Protein AF-A0A3D5UA49-F1 (afdb_monomer)

Solvent-accessible surface area (backbone atoms only — not comparable to full-atom values): 6067 Å² total; per-residue (Å²): 62,30,21,40,34,33,46,36,24,52,64,82,41,74,54,76,83,71,77,55,53,76,42,47,55,80,74,49,66,61,68,93,50,34,46,70,48,97,49,92,66,88,57,49,81,49,63,82,57,67,76,46,71,50,92,58,79,42,82,35,71,78,22,69,41,70,64,56,42,53,53,49,52,53,50,50,61,62,64,60,73,64,81,82,74,55,72,66,62,52,49,54,50,51,52,52,52,62,73,73,104

Radius of gyration: 18.4 Å; Cα contacts (8 Å, |Δi|>4): 127; chains: 1; bounding box: 43×46×34 Å

pLDDT: mean 90.42, std 7.95, range [59.97, 97.44]

Foldseek 3Di:
DEFAAEFEDALNHTDDDDVNNGGGADDDDDVVFWDWDPDLPPTHIDGPDDYDYDPDYHYHDPHNDPVSVVVVVVVVVVSPPDPDDDPVVVVVVVVVVVVVD

Mean predicted aligned error: 7.13 Å

Secondary structure (DSSP, 8-state):
-EEEEEEEEETTEEP-SSSTTS---EEE--GGGEEE-S-SSS--EEE-S--EEEEEEEEEEEESSHHHHHHHHHHHHHHT------HHHHHHHHHHHHHH-

Structure (mmCIF, N/CA/C/O backbone):
data_AF-A0A3D5UA49-F1
#
_entry.id   AF-A0A3D5UA49-F1
#
loop_
_atom_site.group_PDB
_atom_site.id
_atom_site.type_symbol
_atom_site.label_atom_id
_atom_site.label_alt_id
_atom_site.label_comp_id
_atom_site.label_asym_id
_atom_site.label_entity_id
_atom_site.label_seq_id
_atom_site.pdbx_PDB_ins_code
_atom_site.Cartn_x
_atom_site.Cartn_y
_atom_site.Cartn_z
_atom_site.occupancy
_atom_site.B_iso_or_equiv
_atom_site.auth_seq_id
_atom_site.auth_comp_id
_atom_site.auth_asym_id
_atom_site.auth_atom_id
_atom_site.pdbx_PDB_model_num
ATOM 1 N N . ALA A 1 1 ? -12.644 -4.855 11.737 1.00 95.31 1 ALA A N 1
ATOM 2 C CA . ALA A 1 1 ? -11.763 -4.595 10.579 1.00 95.31 1 ALA A CA 1
ATOM 3 C C . ALA A 1 1 ? -10.446 -5.344 10.773 1.00 95.31 1 ALA A C 1
ATOM 5 O O . ALA A 1 1 ? -10.046 -5.552 11.911 1.00 95.31 1 ALA A O 1
ATOM 6 N N . TRP A 1 2 ? -9.791 -5.787 9.700 1.00 97.00 2 TRP A N 1
ATOM 7 C CA . TRP A 1 2 ? -8.671 -6.726 9.775 1.00 97.00 2 TRP A CA 1
ATOM 8 C C . TRP A 1 2 ? -7.420 -6.224 9.058 1.00 97.00 2 TRP A C 1
ATOM 10 O O . TRP A 1 2 ? -7.437 -5.954 7.851 1.00 97.00 2 TRP A O 1
ATOM 20 N N . HIS A 1 3 ? -6.325 -6.158 9.810 1.00 96.88 3 HIS A N 1
ATOM 21 C CA . HIS A 1 3 ? -4.970 -6.115 9.282 1.00 96.88 3 HIS A CA 1
ATOM 22 C C . HIS A 1 3 ? -4.583 -7.510 8.805 1.00 96.88 3 HIS A C 1
ATOM 24 O O . HIS A 1 3 ? -4.795 -8.491 9.515 1.00 96.88 3 HIS A O 1
ATOM 30 N N . ILE A 1 4 ? -4.026 -7.616 7.602 1.00 96.50 4 ILE A N 1
ATOM 31 C CA . ILE A 1 4 ? -3.620 -8.908 7.044 1.00 96.50 4 ILE A CA 1
ATOM 32 C C . ILE A 1 4 ? -2.151 -8.812 6.672 1.00 96.50 4 ILE A C 1
ATOM 34 O O . ILE A 1 4 ? -1.784 -8.019 5.801 1.00 96.50 4 ILE A O 1
ATOM 38 N N . LYS A 1 5 ? -1.313 -9.616 7.339 1.00 95.31 5 LYS A N 1
ATOM 39 C CA . LYS A 1 5 ? 0.105 -9.713 6.991 1.00 95.31 5 LYS A CA 1
ATOM 40 C C . LYS A 1 5 ? 0.218 -10.213 5.559 1.00 95.31 5 LYS A C 1
ATOM 42 O O . LYS A 1 5 ? -0.453 -11.179 5.185 1.00 95.31 5 LYS A O 1
ATOM 47 N N . ARG A 1 6 ? 1.070 -9.577 4.759 1.00 94.38 6 ARG A N 1
ATOM 48 C CA . ARG A 1 6 ? 1.267 -9.977 3.367 1.00 94.38 6 ARG A CA 1
ATOM 49 C C . ARG A 1 6 ? 2.696 -10.401 3.087 1.00 94.38 6 ARG A C 1
ATOM 51 O O . ARG A 1 6 ? 3.646 -9.858 3.635 1.00 94.38 6 ARG A O 1
ATOM 58 N N . ARG A 1 7 ? 2.845 -11.384 2.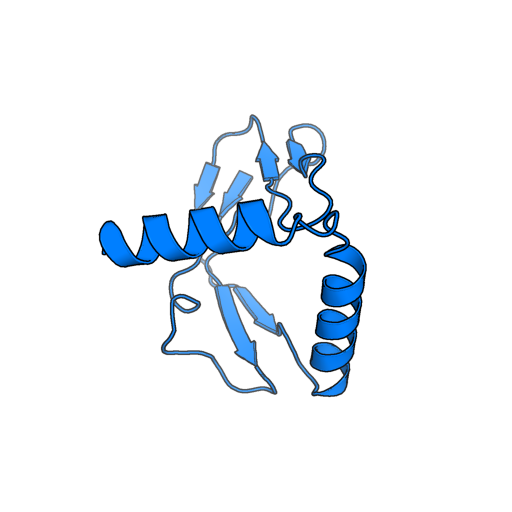203 1.00 94.81 7 ARG A N 1
ATOM 59 C CA . ARG A 1 7 ? 4.119 -11.701 1.561 1.00 94.81 7 ARG A CA 1
ATOM 60 C C . ARG A 1 7 ? 4.046 -11.206 0.132 1.00 94.81 7 ARG A C 1
ATOM 62 O O . ARG A 1 7 ? 3.287 -11.742 -0.673 1.00 94.81 7 ARG A O 1
ATOM 69 N N . SER A 1 8 ? 4.807 -10.158 -0.147 1.00 95.31 8 SER A N 1
ATOM 70 C CA . SER A 1 8 ? 4.833 -9.522 -1.459 1.00 95.31 8 SER A CA 1
ATOM 71 C C . SER A 1 8 ? 5.703 -10.304 -2.439 1.00 95.31 8 SER A C 1
ATOM 73 O O . SER A 1 8 ? 6.768 -10.805 -2.075 1.00 95.31 8 SER A O 1
ATOM 75 N N . TYR A 1 9 ? 5.254 -10.381 -3.688 1.00 95.31 9 TYR A N 1
ATOM 76 C CA . TYR A 1 9 ? 5.978 -10.988 -4.797 1.00 95.31 9 TYR A CA 1
ATOM 77 C C . TYR A 1 9 ? 6.183 -9.964 -5.911 1.00 95.31 9 TYR A C 1
ATOM 79 O O . TYR A 1 9 ? 5.271 -9.207 -6.261 1.00 95.31 9 TYR A O 1
ATOM 87 N N . TYR A 1 10 ? 7.380 -9.977 -6.483 1.00 94.62 10 TYR A N 1
ATOM 88 C CA . TYR A 1 10 ? 7.764 -9.185 -7.641 1.00 94.62 10 TYR A CA 1
ATOM 89 C C . TYR A 1 10 ? 8.257 -10.121 -8.737 1.00 94.62 10 TYR A C 1
ATOM 91 O O . TYR A 1 10 ? 9.205 -10.874 -8.517 1.00 94.62 10 TYR A O 1
ATOM 99 N N . LEU A 1 11 ? 7.589 -10.105 -9.893 1.00 95.88 11 LEU A N 1
ATOM 100 C CA . LEU A 1 11 ? 7.904 -10.961 -11.042 1.00 95.88 11 LEU A CA 1
ATOM 101 C C . LEU A 1 11 ? 8.052 -12.441 -10.638 1.00 95.88 11 LEU A C 1
ATOM 103 O O . LEU A 1 11 ? 9.039 -13.102 -10.948 1.00 95.88 11 LEU A O 1
ATOM 107 N N . GLY A 1 12 ? 7.095 -12.930 -9.841 1.00 94.62 12 GLY A N 1
ATOM 108 C CA . GLY A 1 12 ? 7.068 -14.306 -9.329 1.00 94.62 12 GLY A CA 1
ATOM 109 C C . GLY A 1 12 ? 8.020 -14.600 -8.163 1.00 94.62 12 GLY A C 1
ATOM 110 O O . GLY A 1 12 ? 7.912 -15.658 -7.547 1.00 94.62 12 GLY A O 1
ATOM 111 N N . LYS A 1 13 ? 8.914 -13.677 -7.788 1.00 94.69 13 LYS A N 1
ATOM 112 C CA . LYS A 1 13 ? 9.867 -13.872 -6.684 1.00 94.69 13 LYS A CA 1
ATOM 113 C C . LYS A 1 13 ? 9.369 -13.237 -5.394 1.00 94.69 13 LYS A C 1
ATOM 115 O O . LYS A 1 13 ? 8.944 -12.084 -5.384 1.00 94.69 13 LYS A O 1
ATOM 120 N N . ALA A 1 14 ? 9.452 -13.978 -4.291 1.00 93.94 14 ALA A N 1
ATOM 121 C CA . ALA A 1 14 ? 9.100 -13.457 -2.976 1.00 93.94 14 ALA A CA 1
ATOM 122 C C . ALA A 1 14 ? 10.108 -12.393 -2.528 1.00 93.94 14 ALA A C 1
ATOM 124 O O . ALA A 1 14 ? 11.318 -12.628 -2.512 1.00 93.94 14 ALA A O 1
ATOM 125 N N . ILE A 1 15 ? 9.598 -11.248 -2.093 1.00 92.94 15 ILE A N 1
ATOM 126 C CA . ILE A 1 15 ? 10.394 -10.209 -1.453 1.00 92.94 15 ILE A CA 1
ATOM 127 C C . ILE A 1 15 ? 10.611 -10.609 0.008 1.00 92.94 15 ILE A C 1
ATOM 129 O O . ILE A 1 15 ? 9.657 -10.812 0.761 1.00 92.94 15 ILE A O 1
ATOM 133 N N . ARG A 1 16 ? 11.879 -10.753 0.402 1.00 90.44 16 ARG A N 1
ATOM 134 C CA . ARG A 1 16 ? 12.271 -11.236 1.740 1.00 90.44 16 ARG A CA 1
ATOM 135 C C . ARG A 1 16 ? 12.932 -10.160 2.597 1.00 90.44 16 ARG A C 1
ATOM 137 O O . ARG A 1 16 ? 12.849 -10.233 3.818 1.00 90.44 16 ARG A O 1
ATOM 144 N N . PHE A 1 17 ? 13.553 -9.170 1.960 1.00 87.94 17 PHE A N 1
ATOM 145 C CA . PHE A 1 17 ? 14.404 -8.187 2.618 1.00 87.94 17 PHE A CA 1
ATOM 146 C C . PHE A 1 17 ? 14.185 -6.813 1.980 1.00 87.94 17 PHE A C 1
ATOM 148 O O . PHE A 1 17 ? 14.797 -6.537 0.956 1.00 87.94 17 PHE A O 1
ATOM 155 N N . CYS A 1 18 ? 13.280 -5.994 2.534 1.00 81.38 18 CYS A N 1
ATOM 156 C CA . CYS A 1 18 ? 13.192 -4.541 2.282 1.00 81.38 18 CYS A CA 1
ATOM 157 C C . CYS A 1 18 ? 11.962 -3.886 2.951 1.00 81.38 18 CYS A C 1
ATOM 159 O O . CYS A 1 18 ? 11.125 -3.324 2.270 1.00 81.38 18 CYS A O 1
ATOM 161 N N . GLY A 1 19 ? 11.761 -3.944 4.266 1.00 83.69 19 GLY A N 1
ATOM 162 C CA . GLY A 1 19 ? 10.555 -3.400 4.932 1.00 83.69 19 GLY A CA 1
ATOM 163 C C . GLY A 1 19 ? 9.201 -4.060 4.564 1.00 83.69 19 GLY A C 1
ATOM 164 O O . GLY A 1 19 ? 8.367 -4.267 5.440 1.00 83.69 19 GLY A O 1
ATOM 165 N N . TRP A 1 20 ? 8.989 -4.474 3.309 1.00 84.25 20 TRP A N 1
ATOM 166 C CA . TRP A 1 20 ? 7.793 -5.108 2.743 1.00 84.25 20 TRP A CA 1
ATOM 167 C C . TRP A 1 20 ? 7.563 -6.535 3.249 1.00 84.25 20 TRP A C 1
ATOM 169 O O . TRP A 1 20 ? 6.562 -7.153 2.905 1.00 84.25 20 TRP A O 1
ATOM 179 N N . GLN A 1 21 ? 8.495 -7.100 4.019 1.00 83.75 21 GLN A N 1
ATOM 180 C CA . GLN A 1 21 ? 8.337 -8.427 4.613 1.00 83.75 21 GLN A CA 1
ATOM 181 C C . GLN A 1 21 ? 7.511 -8.420 5.911 1.00 83.75 21 GLN A C 1
ATOM 183 O O . GLN A 1 21 ? 7.051 -9.477 6.351 1.00 83.75 21 GLN A O 1
ATOM 188 N N . ASN A 1 22 ? 7.343 -7.250 6.537 1.00 85.69 22 ASN A N 1
ATOM 189 C CA . ASN A 1 22 ? 6.740 -7.110 7.866 1.00 85.69 22 ASN A CA 1
ATOM 190 C C . ASN A 1 22 ? 5.413 -6.345 7.860 1.00 85.69 22 ASN A C 1
ATOM 192 O O . ASN A 1 22 ? 4.866 -6.074 8.927 1.00 85.69 22 ASN A O 1
ATOM 196 N N . ASP A 1 23 ? 4.882 -5.992 6.693 1.00 91.12 23 ASP A N 1
ATOM 197 C CA . ASP A 1 23 ? 3.708 -5.142 6.625 1.00 91.12 23 ASP A CA 1
ATOM 198 C C . ASP A 1 23 ? 2.389 -5.922 6.747 1.00 91.12 23 ASP A C 1
ATOM 200 O O . ASP A 1 23 ? 2.193 -7.024 6.227 1.00 91.12 23 ASP A O 1
ATOM 204 N N . ALA A 1 24 ? 1.458 -5.317 7.482 1.00 94.44 24 ALA A N 1
ATOM 205 C CA . ALA A 1 24 ? 0.114 -5.831 7.703 1.00 94.44 24 ALA A CA 1
ATOM 206 C C . ALA A 1 24 ? -0.894 -4.691 7.510 1.00 94.44 24 ALA A C 1
ATOM 208 O O . ALA A 1 24 ? -1.417 -4.154 8.487 1.00 94.44 24 ALA A O 1
ATOM 209 N N . PRO A 1 25 ? -1.137 -4.240 6.267 1.00 93.75 25 PRO A N 1
ATOM 210 C CA . PRO A 1 25 ? -2.091 -3.167 6.021 1.00 93.75 25 PRO A CA 1
ATOM 211 C C . PRO A 1 25 ? -3.510 -3.587 6.422 1.00 93.75 25 PRO A C 1
ATOM 213 O O . PRO A 1 25 ? -3.871 -4.766 6.350 1.00 93.75 25 PRO A O 1
ATOM 216 N N . LEU A 1 26 ? -4.335 -2.606 6.795 1.00 95.69 26 LEU A N 1
ATOM 217 C CA . LEU A 1 26 ? -5.773 -2.809 6.946 1.00 95.69 26 LEU A CA 1
ATOM 218 C C . LEU A 1 26 ? -6.338 -3.203 5.576 1.00 95.69 26 LEU A C 1
ATOM 220 O O . LEU A 1 26 ? -6.194 -2.457 4.606 1.00 95.69 26 LEU A O 1
ATOM 224 N N . ARG A 1 27 ? -6.905 -4.405 5.462 1.00 93.69 27 ARG A N 1
ATOM 225 C CA . ARG A 1 27 ? -7.283 -4.968 4.156 1.00 93.69 27 ARG A CA 1
ATOM 226 C C . ARG A 1 27 ? -8.727 -5.399 4.037 1.00 93.69 27 ARG A C 1
ATOM 228 O O . ARG A 1 27 ? -9.264 -5.318 2.939 1.00 93.69 27 ARG A O 1
ATOM 235 N N . LEU A 1 28 ? -9.348 -5.814 5.137 1.00 94.69 28 LEU A N 1
ATOM 236 C CA . LEU A 1 28 ? -10.741 -6.244 5.145 1.00 94.69 28 LEU A CA 1
ATOM 237 C C . LEU A 1 28 ? -11.525 -5.451 6.189 1.00 94.69 28 LEU A C 1
ATOM 239 O O . LEU A 1 28 ? -11.215 -5.476 7.378 1.00 94.69 28 LEU A O 1
ATOM 243 N N . PHE A 1 29 ? -12.549 -4.734 5.751 1.00 95.69 29 PHE A N 1
ATOM 244 C CA . PHE A 1 29 ? -13.418 -3.938 6.610 1.00 95.69 29 PHE A CA 1
ATOM 245 C C . PHE A 1 29 ? -14.808 -3.836 5.985 1.00 95.69 29 PHE A C 1
ATOM 247 O O . PHE A 1 29 ? -14.974 -4.063 4.786 1.00 95.69 29 PHE A O 1
ATOM 254 N N . ASN A 1 30 ? -15.818 -3.518 6.794 1.00 95.75 30 ASN A N 1
ATOM 255 C CA . ASN A 1 30 ? -17.162 -3.303 6.279 1.00 95.75 30 ASN A CA 1
ATOM 256 C C . ASN A 1 30 ? -17.268 -1.873 5.729 1.00 95.75 30 ASN A C 1
ATOM 258 O O . ASN A 1 30 ? -17.130 -0.909 6.480 1.00 95.75 30 ASN A O 1
ATOM 262 N N . ARG A 1 31 ? -17.552 -1.740 4.428 1.00 94.81 31 ARG A N 1
ATOM 263 C CA . ARG A 1 31 ? -17.669 -0.446 3.736 1.00 94.81 31 ARG A CA 1
ATOM 264 C C . ARG A 1 31 ? -18.792 0.451 4.280 1.00 94.81 31 ARG A C 1
ATOM 266 O O . ARG A 1 31 ? -18.734 1.657 4.096 1.00 94.81 31 ARG A O 1
ATOM 273 N N . LYS A 1 32 ? -19.788 -0.098 4.990 1.00 96.12 32 LYS A N 1
ATOM 274 C CA . LYS A 1 32 ? -20.795 0.713 5.706 1.00 96.12 32 LYS A CA 1
ATOM 275 C C . LYS A 1 32 ? -20.203 1.496 6.888 1.00 96.12 32 LYS A C 1
ATOM 277 O O . LYS A 1 32 ? -20.811 2.458 7.333 1.00 96.12 32 LYS A O 1
ATOM 282 N N . PHE A 1 33 ? -19.038 1.086 7.395 1.00 95.62 33 PHE A N 1
ATOM 283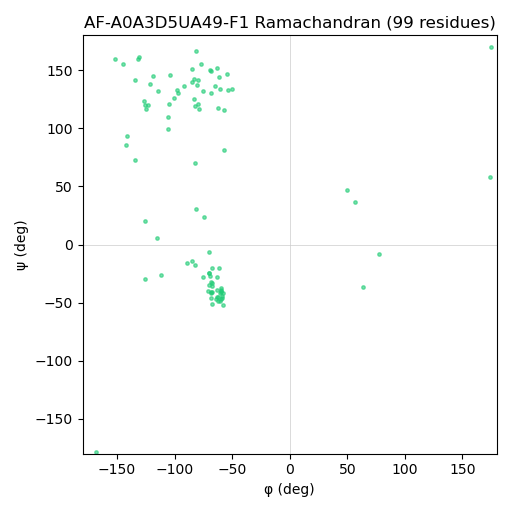 C CA . PHE A 1 33 ? -18.397 1.634 8.598 1.00 95.62 33 PHE A CA 1
ATOM 284 C C . PHE A 1 33 ? -16.954 2.106 8.343 1.00 95.62 33 PHE A C 1
ATOM 286 O O . PHE A 1 33 ? -16.140 2.208 9.268 1.00 95.62 33 PHE A O 1
ATOM 293 N N . GLY A 1 34 ? -16.610 2.364 7.081 1.00 94.81 34 GLY A N 1
ATOM 294 C CA . GLY A 1 34 ? -15.319 2.922 6.710 1.00 94.81 34 GLY A CA 1
ATOM 295 C C . GLY A 1 34 ? -15.093 3.010 5.208 1.00 94.81 34 GLY A C 1
ATOM 296 O O . GLY A 1 34 ? -15.840 2.448 4.410 1.00 94.81 34 GLY A O 1
ATOM 297 N N . GLY A 1 35 ? -14.025 3.703 4.834 1.00 95.56 35 GLY A N 1
ATOM 298 C CA . GLY A 1 35 ? -13.674 3.996 3.449 1.00 95.56 35 GLY A CA 1
ATOM 299 C C . GLY A 1 35 ? -12.260 4.549 3.326 1.00 95.56 35 GLY A C 1
ATOM 300 O O . GLY A 1 35 ? -11.535 4.659 4.316 1.00 95.56 35 GLY A O 1
ATOM 301 N N . PHE A 1 36 ? -11.861 4.869 2.101 1.00 94.69 36 PHE A N 1
ATOM 302 C CA . PHE A 1 36 ? -10.626 5.602 1.841 1.00 94.69 36 PHE A CA 1
ATOM 303 C C . PHE A 1 36 ? -10.821 7.092 2.152 1.00 94.69 36 PHE A C 1
ATOM 305 O O . PHE A 1 36 ? -11.950 7.578 2.180 1.00 94.69 36 PHE A O 1
ATOM 312 N N . ASN A 1 37 ? -9.736 7.796 2.461 1.00 92.38 37 ASN A N 1
ATOM 313 C CA . ASN A 1 37 ? -9.748 9.254 2.552 1.00 92.38 37 ASN A CA 1
ATOM 314 C C . ASN A 1 37 ? -9.626 9.890 1.157 1.00 92.38 37 ASN A C 1
ATOM 316 O O . ASN A 1 37 ? -9.233 9.229 0.204 1.00 92.38 37 ASN A O 1
ATOM 320 N N . ASP A 1 38 ? -9.895 11.190 1.065 1.00 89.12 38 ASP A N 1
ATOM 321 C CA . ASP A 1 38 ? -9.956 11.918 -0.212 1.00 89.12 38 ASP A CA 1
ATOM 322 C C . ASP A 1 38 ? -8.575 12.330 -0.761 1.00 89.12 38 ASP A C 1
ATOM 324 O O . ASP A 1 38 ? -8.425 13.378 -1.390 1.00 89.12 38 ASP A O 1
ATOM 328 N N . LEU A 1 39 ? -7.529 11.545 -0.484 1.00 85.44 39 LEU A N 1
ATOM 329 C CA . LEU A 1 39 ? -6.203 11.816 -1.040 1.00 85.44 39 LEU A CA 1
ATOM 330 C C . LEU A 1 39 ? -6.125 11.290 -2.482 1.00 85.44 39 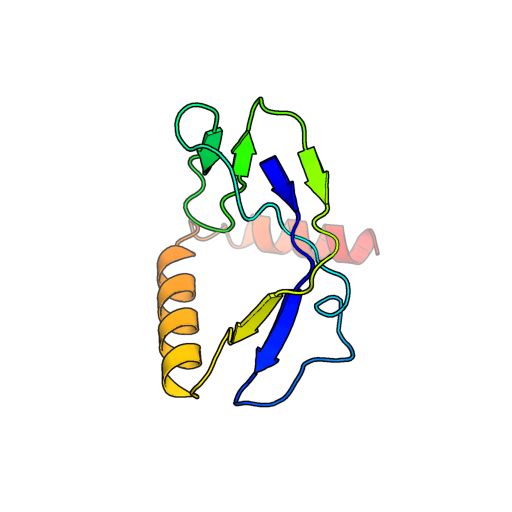LEU A C 1
ATOM 332 O O . LEU A 1 39 ? -6.529 10.164 -2.728 1.00 85.44 39 LEU A O 1
ATOM 336 N N . PRO A 1 40 ? -5.539 12.029 -3.439 1.00 78.88 40 PRO A N 1
ATOM 337 C CA . PRO A 1 40 ? -5.427 11.560 -4.826 1.00 78.88 40 PRO A CA 1
ATOM 338 C C . PRO A 1 40 ? -4.434 10.396 -4.995 1.00 78.88 40 PRO A C 1
ATOM 340 O O . PRO A 1 40 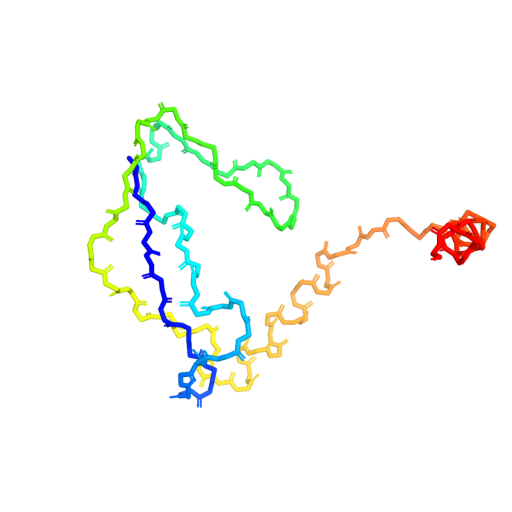? -4.510 9.623 -5.949 1.00 78.88 40 PRO A O 1
ATOM 343 N N . VAL A 1 41 ? -3.468 10.281 -4.080 1.00 82.75 41 VAL A N 1
ATOM 344 C CA . VAL A 1 41 ? -2.477 9.203 -4.007 1.00 82.75 41 VAL A CA 1
ATOM 345 C C . VAL A 1 41 ? -2.172 8.892 -2.545 1.00 82.75 41 VAL A C 1
ATOM 347 O O . VAL A 1 41 ? -2.317 9.747 -1.675 1.00 82.75 41 VAL A O 1
ATOM 350 N N . HIS A 1 42 ? -1.717 7.667 -2.275 1.00 83.12 42 HIS A N 1
ATOM 351 C CA . HIS A 1 42 ? -1.447 7.182 -0.914 1.00 83.12 42 HIS A CA 1
ATOM 352 C C . HIS A 1 42 ? -2.662 7.267 0.024 1.00 83.12 42 HIS A C 1
ATOM 354 O O . HIS A 1 42 ? -2.514 7.520 1.220 1.00 83.12 42 HIS A O 1
ATOM 360 N N . GLU A 1 43 ? -3.854 7.015 -0.520 1.00 88.19 43 GLU A N 1
ATOM 361 C CA . GLU A 1 43 ? -5.087 6.923 0.254 1.00 88.19 43 GLU A CA 1
ATOM 362 C C . GLU A 1 43 ? -4.938 5.987 1.462 1.00 88.19 43 GLU A C 1
ATOM 364 O O . GLU A 1 43 ? -4.416 4.869 1.373 1.00 88.19 43 GLU A O 1
ATOM 369 N N . GLY A 1 44 ? -5.423 6.453 2.607 1.00 91.00 44 GLY A N 1
ATOM 370 C CA . GLY A 1 44 ? -5.493 5.707 3.853 1.00 91.00 44 GLY A CA 1
ATOM 371 C C . GLY A 1 44 ? -6.919 5.247 4.137 1.00 91.00 44 GLY A C 1
ATOM 372 O O . GLY A 1 44 ? -7.878 5.959 3.854 1.00 91.00 44 GLY A O 1
ATOM 373 N N . ILE A 1 45 ? -7.067 4.071 4.748 1.00 94.50 45 ILE A N 1
ATOM 374 C CA . ILE A 1 45 ? -8.378 3.562 5.169 1.00 94.50 45 ILE A CA 1
ATOM 375 C C . ILE A 1 45 ? -8.751 4.161 6.530 1.00 94.50 45 ILE A C 1
ATOM 377 O O . ILE A 1 45 ? -8.020 3.999 7.511 1.00 94.50 45 ILE A O 1
ATOM 381 N N . ARG A 1 46 ? -9.925 4.791 6.603 1.00 94.56 46 ARG A N 1
ATOM 382 C CA . ARG A 1 46 ? -10.572 5.247 7.838 1.00 94.56 46 ARG A CA 1
ATOM 383 C C . ARG A 1 46 ? -11.727 4.308 8.172 1.00 94.56 46 ARG A C 1
ATOM 385 O O . ARG A 1 46 ? -12.648 4.148 7.379 1.00 94.56 46 ARG A O 1
ATOM 392 N N . VAL A 1 47 ? -11.674 3.683 9.346 1.00 95.88 47 VAL A N 1
ATOM 393 C CA . VAL A 1 47 ? -12.725 2.792 9.866 1.00 95.88 47 VAL A CA 1
ATOM 394 C C . VAL A 1 47 ? -13.000 3.122 11.326 1.00 95.88 47 VAL A C 1
ATOM 396 O O . VAL A 1 47 ? -12.055 3.385 12.077 1.00 95.88 47 VAL A O 1
ATOM 399 N N . SER A 1 48 ? -14.273 3.068 11.719 1.00 94.12 48 SER A N 1
ATOM 400 C CA . SER A 1 48 ? -14.712 3.205 13.116 1.00 94.12 48 SER A CA 1
ATOM 401 C C . SER A 1 48 ? -14.755 1.870 13.864 1.00 94.12 48 SER A C 1
ATOM 403 O O . SER A 1 48 ? -14.792 1.847 15.087 1.00 94.12 48 SER A O 1
ATOM 405 N N . GLN A 1 49 ? -14.732 0.751 13.137 1.00 95.25 49 GLN A N 1
ATOM 406 C CA . GLN A 1 49 ? -14.749 -0.588 13.723 1.00 95.25 49 GLN A CA 1
ATOM 407 C C . GLN A 1 49 ? -13.436 -0.911 14.449 1.00 95.25 49 GLN A C 1
ATOM 409 O O . GLN A 1 49 ? -12.356 -0.513 13.996 1.00 95.25 49 GLN A O 1
ATOM 414 N N . GLU A 1 50 ? -13.522 -1.755 15.479 1.00 96.00 50 GLU A N 1
ATOM 415 C CA . GLU A 1 50 ? -12.348 -2.361 16.109 1.00 96.00 50 GLU A CA 1
ATOM 416 C C . GLU A 1 50 ? -11.464 -3.083 15.087 1.00 96.00 50 GLU A C 1
ATOM 418 O O . GLU A 1 50 ? -11.932 -3.630 14.074 1.00 96.00 50 GLU A O 1
ATOM 423 N N . ARG A 1 51 ? -10.157 -3.061 15.345 1.00 96.06 51 ARG A N 1
ATOM 424 C CA . ARG A 1 51 ? -9.131 -3.584 14.445 1.00 96.06 51 ARG A CA 1
ATOM 425 C C . ARG A 1 51 ? -8.455 -4.781 15.088 1.00 96.06 51 ARG A C 1
ATOM 427 O O . ARG A 1 51 ? -8.009 -4.701 16.224 1.00 96.06 51 ARG A O 1
ATOM 434 N N . ALA A 1 52 ? -8.324 -5.855 14.326 1.00 96.62 52 ALA A N 1
ATOM 435 C CA . ALA A 1 52 ? -7.567 -7.035 14.717 1.00 96.62 52 ALA A CA 1
ATOM 436 C C . ALA A 1 52 ? -6.616 -7.447 13.592 1.00 96.62 52 ALA A C 1
ATOM 438 O O . ALA A 1 52 ? -6.799 -7.063 12.435 1.00 96.62 52 ALA A O 1
ATOM 439 N N . THR A 1 53 ? -5.602 -8.242 13.916 1.00 96.50 53 THR A N 1
ATOM 440 C CA . THR A 1 53 ? -4.681 -8.800 12.920 1.00 96.50 53 THR A CA 1
ATOM 441 C C . THR A 1 53 ? -5.068 -10.240 12.625 1.00 96.50 53 THR A C 1
ATOM 443 O O . THR A 1 53 ? -5.195 -11.063 13.530 1.00 96.50 53 THR A O 1
ATOM 446 N N . CYS A 1 54 ? -5.271 -10.552 11.348 1.00 95.81 54 CYS A N 1
ATOM 447 C CA . CYS A 1 54 ? -5.508 -11.913 10.896 1.00 95.81 54 CYS A CA 1
ATOM 448 C C . CYS A 1 54 ? -4.255 -12.762 11.149 1.00 95.81 54 CYS A C 1
ATOM 450 O O . CYS A 1 54 ? -3.140 -12.326 10.862 1.00 95.81 54 CYS A O 1
ATOM 452 N N . LYS A 1 55 ? -4.441 -13.985 11.659 1.00 93.50 55 LYS A N 1
ATOM 453 C CA . LYS A 1 55 ? -3.338 -14.931 11.897 1.00 93.50 55 LYS A CA 1
ATOM 454 C C . LYS A 1 55 ? -2.726 -15.458 10.592 1.00 93.50 55 LYS A C 1
ATOM 456 O O . LYS A 1 55 ? -1.552 -15.813 10.568 1.00 93.50 55 LYS A O 1
ATOM 461 N N . SER A 1 56 ? -3.514 -15.502 9.519 1.00 92.88 56 SER A N 1
ATOM 462 C CA . SER A 1 56 ? -3.106 -16.044 8.223 1.00 92.88 56 SER A CA 1
ATOM 463 C C . SER A 1 56 ? -2.369 -15.018 7.362 1.00 92.88 56 SER A C 1
ATOM 465 O O . SER A 1 56 ? -2.603 -13.811 7.440 1.00 92.88 56 SER A O 1
ATOM 467 N N . LEU A 1 57 ? -1.486 -15.525 6.502 1.00 93.25 57 LEU A N 1
ATOM 468 C CA . LEU A 1 57 ? -0.698 -14.740 5.557 1.00 93.25 57 LEU A CA 1
ATOM 469 C C . LEU A 1 57 ? -1.420 -14.620 4.206 1.00 93.25 57 LEU A C 1
ATOM 471 O O . LEU A 1 57 ? -1.897 -15.614 3.666 1.00 93.25 57 LEU A O 1
ATOM 475 N N . MET A 1 58 ? -1.428 -13.423 3.619 1.00 94.81 58 MET A N 1
ATOM 476 C CA . MET A 1 58 ? -1.883 -13.195 2.243 1.00 94.81 58 MET A CA 1
ATOM 477 C C . MET A 1 58 ? -0.695 -13.153 1.272 1.00 94.81 58 MET A C 1
ATOM 479 O O . MET A 1 58 ? 0.250 -12.385 1.467 1.00 94.81 58 MET A O 1
ATOM 483 N N . HIS A 1 59 ? -0.761 -13.908 0.176 1.00 94.69 59 HIS A N 1
ATOM 484 C CA . HIS A 1 59 ? 0.191 -13.772 -0.929 1.00 94.69 59 HIS A CA 1
ATOM 485 C C . HIS A 1 59 ? -0.189 -12.567 -1.792 1.00 94.69 59 HIS A C 1
ATOM 487 O O . HIS A 1 59 ? -1.263 -12.525 -2.389 1.00 94.69 59 HIS A O 1
ATOM 493 N N . HIS A 1 60 ? 0.683 -11.563 -1.842 1.00 94.31 60 HIS A N 1
ATOM 494 C CA . HIS A 1 60 ? 0.439 -10.332 -2.582 1.00 94.31 60 HIS A CA 1
ATOM 495 C C . HIS A 1 60 ? 1.280 -10.306 -3.859 1.00 94.31 60 HIS A C 1
ATOM 497 O O . HIS A 1 60 ? 2.469 -9.996 -3.830 1.00 94.31 60 HIS A O 1
ATOM 503 N N . LEU A 1 61 ? 0.657 -10.642 -4.988 1.00 94.62 61 LEU A N 1
ATOM 504 C CA . LEU A 1 61 ? 1.283 -10.628 -6.312 1.00 94.62 61 LEU A CA 1
ATOM 505 C C . LEU A 1 61 ? 1.269 -9.200 -6.881 1.00 94.62 61 LEU A C 1
ATOM 507 O O . LEU A 1 61 ? 0.499 -8.886 -7.784 1.00 94.62 61 LEU A O 1
ATOM 511 N N . THR A 1 62 ? 2.075 -8.308 -6.297 1.00 90.00 62 THR A N 1
ATOM 512 C CA . THR A 1 62 ? 2.021 -6.861 -6.571 1.00 90.00 62 THR A CA 1
ATOM 513 C C . THR A 1 62 ? 2.285 -6.526 -8.038 1.00 90.00 62 THR A C 1
ATOM 515 O O . THR A 1 62 ? 1.655 -5.617 -8.579 1.00 90.00 62 THR A O 1
ATOM 518 N N . TYR A 1 63 ? 3.227 -7.245 -8.654 1.00 94.75 63 TYR A N 1
ATOM 519 C CA . TYR A 1 63 ? 3.676 -7.040 -10.030 1.00 94.75 63 TYR A CA 1
ATOM 520 C C . TYR A 1 63 ? 3.961 -8.400 -10.685 1.00 94.75 63 TYR A C 1
ATOM 522 O O . TYR A 1 63 ? 5.095 -8.882 -10.609 1.00 94.75 63 TYR A O 1
ATOM 530 N N . PRO A 1 64 ? 2.949 -9.070 -11.265 1.00 94.31 64 PRO A N 1
ATOM 531 C CA . PRO A 1 64 ? 3.140 -10.372 -11.902 1.00 94.31 64 PRO A CA 1
ATOM 532 C C . PRO A 1 64 ? 3.984 -10.286 -13.183 1.00 94.31 64 PRO A C 1
ATOM 534 O O . PRO A 1 64 ? 4.739 -11.208 -13.470 1.00 94.31 64 PRO A O 1
ATOM 537 N N . THR A 1 65 ? 3.901 -9.174 -13.921 1.00 97.00 65 THR A N 1
ATOM 538 C CA . THR A 1 65 ? 4.640 -8.946 -15.176 1.00 97.00 65 THR A CA 1
ATOM 539 C C . THR A 1 65 ? 5.321 -7.579 -15.193 1.00 97.00 65 THR A C 1
ATOM 541 O O . THR A 1 65 ? 4.907 -6.655 -14.485 1.00 97.00 65 THR A O 1
ATOM 544 N N . VAL A 1 66 ? 6.339 -7.415 -16.042 1.00 97.19 66 VAL A N 1
ATOM 545 C CA . VAL A 1 66 ? 6.998 -6.113 -16.256 1.00 97.19 66 VAL A CA 1
ATOM 546 C C . VAL A 1 66 ? 5.995 -5.070 -16.757 1.00 97.19 66 VAL A C 1
ATOM 548 O O . VAL A 1 66 ? 5.985 -3.940 -16.278 1.00 97.19 66 VAL A O 1
ATOM 551 N N . GLU A 1 67 ? 5.080 -5.459 -17.644 1.00 97.44 67 GLU A N 1
ATOM 552 C CA . GLU A 1 67 ? 4.018 -4.582 -18.139 1.00 97.44 67 GLU A CA 1
ATOM 553 C C . GLU A 1 67 ? 3.121 -4.060 -17.005 1.00 97.44 67 GLU A C 1
ATOM 555 O O . GLU A 1 67 ? 2.848 -2.860 -16.933 1.00 97.44 67 GLU A O 1
ATOM 560 N N . SER A 1 68 ? 2.722 -4.929 -16.065 1.00 96.00 68 SER A N 1
ATOM 561 C CA . SER A 1 68 ? 1.918 -4.525 -14.903 1.00 96.00 68 SER A CA 1
ATOM 562 C C . SER A 1 68 ? 2.633 -3.476 -14.044 1.00 96.00 68 SER A C 1
ATOM 564 O O . SER A 1 68 ? 2.007 -2.532 -13.554 1.00 96.00 68 SER A O 1
ATOM 566 N N . HIS A 1 69 ? 3.955 -3.607 -13.908 1.00 96.19 69 HIS A N 1
ATOM 567 C CA . HIS A 1 69 ? 4.791 -2.645 -13.206 1.00 96.19 69 HIS A CA 1
ATOM 568 C C . HIS A 1 69 ? 4.853 -1.309 -13.948 1.00 96.19 69 HIS A C 1
ATOM 570 O O . HIS A 1 69 ? 4.536 -0.271 -13.363 1.00 96.19 69 HIS A O 1
ATOM 576 N N . LEU A 1 70 ? 5.168 -1.332 -15.245 1.00 97.25 70 LEU A N 1
ATOM 577 C CA . LEU A 1 70 ? 5.254 -0.130 -16.075 1.00 97.25 70 LEU A CA 1
ATOM 578 C C . LEU A 1 70 ? 3.923 0.628 -16.135 1.00 97.25 70 LEU A C 1
ATOM 580 O O . LEU A 1 70 ? 3.912 1.854 -16.021 1.00 97.25 70 LEU A O 1
ATOM 584 N N . LYS A 1 71 ? 2.794 -0.081 -16.259 1.00 96.19 71 LYS A N 1
ATOM 585 C CA . LYS A 1 71 ? 1.453 0.521 -16.252 1.00 96.19 71 LYS A CA 1
ATOM 586 C C . LYS A 1 71 ? 1.191 1.279 -14.953 1.00 96.19 71 LYS A C 1
ATOM 588 O O . LYS A 1 71 ? 0.733 2.418 -14.982 1.00 96.19 71 LYS A O 1
ATOM 593 N N . LYS A 1 72 ? 1.514 0.663 -13.814 1.00 93.38 72 LYS A N 1
ATOM 594 C CA . LYS A 1 72 ? 1.309 1.267 -12.495 1.00 93.38 72 LYS A CA 1
ATOM 595 C C . LYS A 1 72 ? 2.238 2.458 -12.258 1.00 93.38 72 LYS A C 1
ATOM 597 O O . LYS A 1 72 ? 1.797 3.474 -11.733 1.00 93.38 72 LYS A O 1
ATOM 602 N N . MET A 1 73 ? 3.496 2.347 -12.683 1.00 94.31 73 MET A N 1
ATOM 603 C CA . MET A 1 73 ? 4.472 3.434 -12.619 1.00 94.31 73 MET A CA 1
ATOM 604 C C . MET A 1 73 ? 4.001 4.656 -13.419 1.00 94.31 73 MET A C 1
ATOM 606 O O . MET A 1 73 ? 3.997 5.761 -12.887 1.00 94.31 73 MET A O 1
ATOM 610 N N . LYS A 1 74 ? 3.527 4.456 -14.658 1.00 94.19 74 LYS A N 1
AT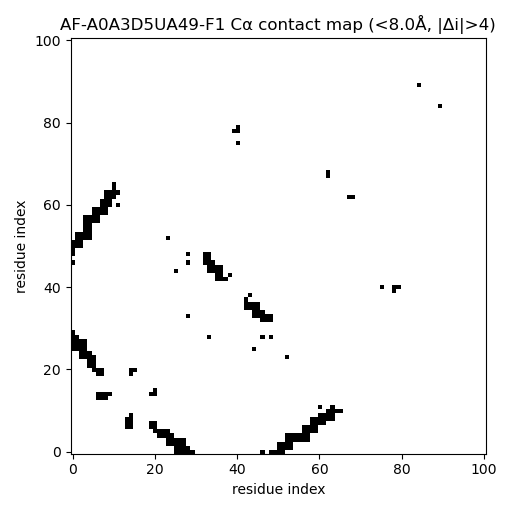OM 611 C CA . LYS A 1 74 ? 2.963 5.533 -15.490 1.00 94.19 74 LYS A CA 1
ATOM 612 C C . LYS A 1 74 ? 1.718 6.157 -14.857 1.00 94.19 74 LYS A C 1
ATOM 614 O O . LYS A 1 74 ? 1.622 7.378 -14.808 1.00 94.19 74 LYS A O 1
ATOM 619 N N . LEU A 1 75 ? 0.798 5.334 -14.343 1.00 91.12 75 LEU A N 1
ATOM 620 C CA . LEU A 1 75 ? -0.416 5.809 -13.674 1.00 91.12 75 LEU A CA 1
ATOM 621 C C . LEU A 1 75 ? -0.087 6.707 -12.478 1.00 91.12 75 LEU A C 1
ATOM 623 O O . LEU A 1 75 ? -0.582 7.825 -12.409 1.00 91.12 75 LEU A O 1
ATOM 627 N N . TYR A 1 76 ? 0.764 6.251 -11.555 1.00 89.00 76 TYR A N 1
ATOM 628 C CA . TYR A 1 76 ? 1.128 7.074 -10.400 1.00 89.00 76 TYR A CA 1
ATOM 629 C C . TYR A 1 76 ? 1.952 8.299 -10.787 1.00 89.00 76 TYR A C 1
ATOM 631 O O . TYR A 1 76 ? 1.773 9.343 -10.172 1.00 89.00 76 TYR A O 1
ATOM 639 N N . GLY A 1 77 ? 2.799 8.205 -11.817 1.00 89.06 77 GLY A N 1
ATOM 640 C CA . GLY A 1 77 ? 3.502 9.365 -12.365 1.00 89.06 77 GLY A CA 1
ATOM 641 C C . GLY A 1 77 ? 2.544 10.439 -12.885 1.00 89.06 77 GLY A C 1
ATOM 642 O O . GLY A 1 77 ? 2.758 11.617 -12.623 1.00 89.06 77 GLY A O 1
ATOM 643 N N . ALA A 1 78 ? 1.458 10.038 -13.551 1.00 88.19 78 ALA A N 1
ATOM 644 C CA . ALA A 1 78 ? 0.413 10.958 -13.995 1.00 88.19 78 ALA A CA 1
ATOM 645 C C . ALA A 1 78 ? -0.425 11.504 -12.823 1.00 88.19 78 ALA A C 1
ATOM 647 O O . ALA A 1 78 ? -0.737 12.686 -12.788 1.00 88.19 78 ALA A O 1
ATOM 648 N N . LEU A 1 79 ? -0.768 10.679 -11.830 1.00 86.62 79 LEU A N 1
ATOM 649 C CA . LEU A 1 79 ? -1.545 11.126 -10.664 1.00 86.62 79 LEU A CA 1
ATOM 650 C C . LEU A 1 79 ? -0.757 12.057 -9.734 1.00 86.62 79 LEU A C 1
ATOM 652 O O . LEU A 1 79 ? -1.351 12.863 -9.024 1.00 86.62 79 LEU 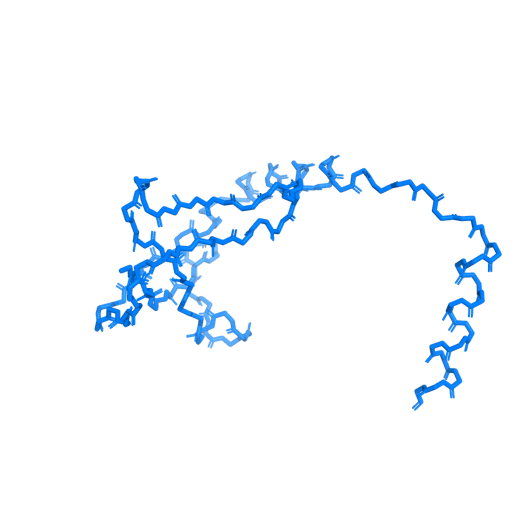A O 1
ATOM 656 N N . ALA A 1 80 ? 0.574 11.979 -9.747 1.00 80.81 80 ALA A N 1
ATOM 657 C CA . ALA A 1 80 ? 1.455 12.815 -8.942 1.00 80.81 80 ALA A CA 1
ATOM 658 C C . ALA A 1 80 ? 1.577 14.266 -9.453 1.00 80.81 80 ALA A C 1
ATOM 660 O O . ALA A 1 80 ? 2.577 14.911 -9.143 1.00 80.81 80 ALA A O 1
ATOM 661 N N . HIS A 1 81 ? 0.600 14.788 -10.214 1.00 66.94 81 HIS A N 1
ATOM 662 C CA . HIS A 1 81 ? 0.510 16.199 -10.610 1.00 66.94 81 HIS A CA 1
ATOM 663 C C . HIS A 1 81 ? 0.495 17.116 -9.371 1.00 66.94 81 HIS A C 1
ATOM 665 O O . HIS A 1 81 ? -0.546 17.567 -8.902 1.00 66.94 81 HIS A O 1
ATOM 671 N N . ALA A 1 82 ? 1.677 17.394 -8.831 1.00 63.22 82 ALA A N 1
ATOM 672 C CA . ALA A 1 82 ? 1.913 18.434 -7.854 1.00 63.22 82 ALA A CA 1
ATOM 673 C C . ALA A 1 82 ? 2.099 19.760 -8.605 1.00 63.22 82 ALA A C 1
ATOM 675 O O . ALA A 1 82 ? 2.725 19.773 -9.675 1.00 63.22 82 ALA A O 1
ATOM 676 N N . PRO A 1 83 ? 1.593 20.888 -8.078 1.00 61.94 83 PRO A N 1
ATOM 677 C CA . PRO A 1 83 ? 1.992 22.190 -8.586 1.00 61.94 83 PRO A CA 1
ATOM 678 C C . PRO A 1 83 ? 3.521 22.281 -8.548 1.00 61.94 83 PRO A C 1
ATOM 680 O O . PRO A 1 83 ? 4.150 21.902 -7.558 1.00 61.94 83 PRO A O 1
ATOM 683 N N . ARG A 1 84 ? 4.129 22.745 -9.646 1.00 59.97 84 ARG A N 1
ATOM 684 C CA . ARG A 1 84 ? 5.573 22.991 -9.692 1.00 59.97 84 ARG A CA 1
ATOM 685 C C . ARG A 1 84 ? 5.917 23.971 -8.573 1.00 59.97 84 ARG A C 1
ATOM 687 O O . ARG A 1 84 ? 5.452 25.109 -8.595 1.00 59.97 84 ARG A O 1
ATOM 694 N N . GLU A 1 85 ? 6.707 23.527 -7.598 1.00 66.38 85 GLU A N 1
ATOM 695 C CA . GLU A 1 85 ? 7.258 24.436 -6.596 1.00 66.38 85 GLU A CA 1
ATOM 696 C C . GLU A 1 85 ? 8.138 25.474 -7.296 1.00 66.38 85 GLU A C 1
ATOM 698 O O . GLU A 1 85 ? 8.803 25.177 -8.294 1.00 66.38 85 GLU A O 1
ATOM 703 N N . ASN A 1 86 ? 8.130 26.707 -6.794 1.00 83.25 86 ASN A N 1
ATOM 704 C CA . ASN A 1 86 ? 8.986 27.734 -7.362 1.00 83.25 86 ASN A CA 1
ATOM 705 C C . ASN A 1 86 ? 10.464 27.404 -7.060 1.00 83.25 86 ASN A C 1
ATOM 707 O O . ASN A 1 86 ? 10.802 26.769 -6.057 1.00 83.25 86 ASN A O 1
ATOM 711 N N . MET A 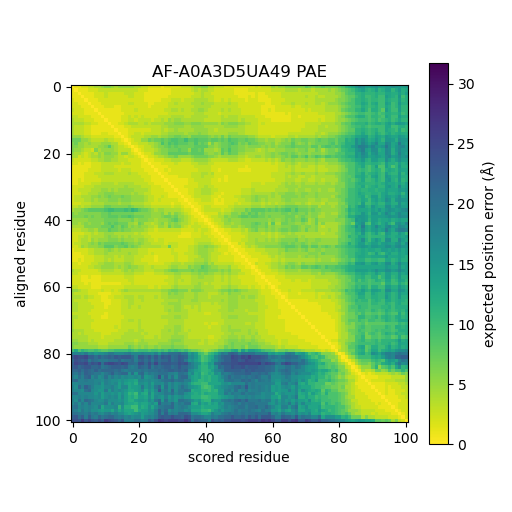1 87 ? 11.367 27.807 -7.954 1.00 83.62 87 MET A N 1
ATOM 712 C CA . MET A 1 87 ? 12.784 27.433 -7.863 1.00 83.62 87 MET A CA 1
ATOM 713 C C . MET A 1 87 ? 13.461 27.977 -6.590 1.00 83.62 87 MET A C 1
ATOM 715 O O . MET A 1 87 ? 14.366 27.343 -6.052 1.00 83.62 87 MET A O 1
ATOM 719 N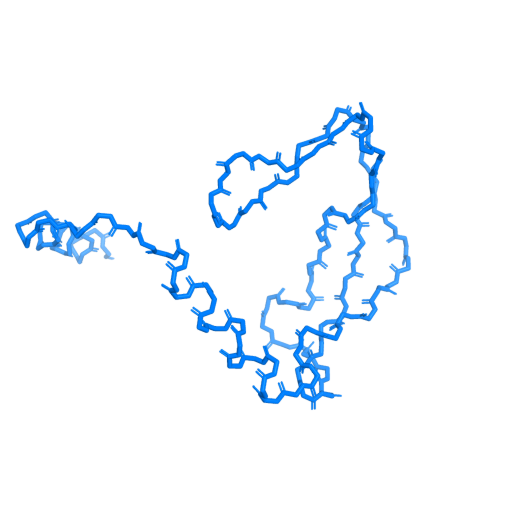 N . LEU A 1 88 ? 12.974 29.107 -6.065 1.00 86.38 88 LEU A N 1
ATOM 720 C CA . LEU A 1 88 ? 13.440 29.706 -4.812 1.00 86.38 88 LEU A CA 1
ATOM 721 C C . LEU A 1 88 ? 13.068 28.854 -3.590 1.00 86.38 88 LEU A C 1
ATOM 723 O O . LEU A 1 88 ? 13.922 28.584 -2.751 1.00 86.38 88 LEU A O 1
ATOM 727 N N . SER A 1 89 ? 11.824 28.383 -3.495 1.00 84.38 89 SER A N 1
ATOM 728 C CA . SER A 1 89 ? 11.338 27.548 -2.394 1.00 84.38 89 SER A CA 1
ATOM 729 C C . SER A 1 89 ? 11.999 26.177 -2.413 1.00 84.38 89 SER A C 1
ATOM 731 O O . SER A 1 89 ? 12.324 25.639 -1.353 1.00 84.38 89 SER A O 1
ATOM 733 N N . ALA A 1 90 ? 12.255 25.643 -3.611 1.00 86.50 90 ALA A N 1
ATOM 734 C CA . ALA A 1 90 ? 13.030 24.422 -3.785 1.00 86.50 90 ALA A CA 1
ATOM 735 C C . ALA A 1 90 ? 14.469 24.594 -3.264 1.00 86.50 90 ALA A C 1
ATOM 737 O O . ALA A 1 90 ? 14.927 23.776 -2.463 1.00 86.50 90 ALA A O 1
ATOM 738 N N . ALA A 1 91 ? 15.154 25.679 -3.648 1.00 91.62 91 ALA A N 1
ATOM 739 C CA . ALA A 1 91 ? 16.514 25.972 -3.194 1.00 91.62 91 ALA A CA 1
ATOM 740 C C . ALA A 1 91 ? 16.587 26.188 -1.673 1.00 91.62 91 ALA A C 1
ATOM 742 O O . ALA A 1 91 ? 17.441 25.597 -1.017 1.00 91.62 91 ALA A O 1
ATOM 743 N N . LEU A 1 92 ? 15.656 26.962 -1.102 1.00 92.56 92 LEU A N 1
ATOM 744 C CA . LEU A 1 92 ? 15.612 27.260 0.334 1.00 92.56 92 LEU A CA 1
ATOM 745 C C . LEU A 1 92 ? 15.377 26.000 1.185 1.00 92.56 92 LEU A C 1
ATOM 747 O O . LEU A 1 92 ? 15.975 25.824 2.245 1.00 92.56 92 LEU A O 1
ATOM 751 N N . ARG A 1 93 ? 14.510 25.092 0.719 1.00 85.25 93 ARG A N 1
ATOM 752 C CA . ARG A 1 93 ? 14.300 23.795 1.378 1.00 85.25 93 ARG A CA 1
ATOM 753 C C . ARG A 1 93 ? 15.521 22.898 1.260 1.00 85.25 93 ARG A C 1
ATOM 755 O O . ARG A 1 93 ? 15.854 22.231 2.237 1.00 85.25 93 ARG A O 1
ATOM 762 N N . ALA A 1 94 ? 16.162 22.862 0.092 1.00 88.69 94 ALA A N 1
ATOM 763 C CA . ALA A 1 94 ? 17.361 22.061 -0.123 1.00 88.69 94 ALA A CA 1
ATOM 764 C C . ALA A 1 94 ? 18.494 22.502 0.815 1.00 88.69 94 ALA A C 1
ATOM 766 O O . ALA A 1 94 ? 19.049 21.663 1.524 1.00 88.69 94 ALA A O 1
ATOM 767 N N . THR A 1 95 ? 18.769 23.807 0.897 1.00 93.50 95 THR A N 1
ATOM 768 C CA . THR A 1 95 ? 19.790 24.359 1.799 1.00 93.50 95 THR A CA 1
ATOM 769 C C . THR A 1 95 ? 19.441 24.126 3.263 1.00 93.50 95 THR A C 1
ATOM 771 O O . THR A 1 95 ? 20.272 23.604 4.001 1.00 93.50 95 THR A O 1
ATOM 774 N N . HIS A 1 96 ? 18.204 24.403 3.688 1.00 93.06 96 HIS A N 1
ATOM 775 C CA . HIS A 1 96 ? 17.775 24.125 5.062 1.00 93.06 96 HIS A CA 1
ATOM 776 C C . HIS A 1 96 ? 17.934 22.640 5.430 1.00 93.06 96 HIS A C 1
ATOM 778 O O . HIS A 1 96 ? 18.378 22.317 6.528 1.00 93.06 96 HIS A O 1
ATOM 784 N N . LYS A 1 97 ? 17.580 21.717 4.526 1.00 88.88 97 LYS A N 1
ATOM 785 C CA . LYS A 1 97 ? 17.693 20.274 4.785 1.00 88.88 97 LYS A CA 1
ATOM 786 C C . LYS A 1 97 ? 19.150 19.809 4.836 1.00 88.88 97 LYS A C 1
ATOM 788 O O . LYS A 1 97 ? 19.450 18.935 5.636 1.00 88.88 97 LYS A O 1
ATOM 793 N N . PHE A 1 98 ? 20.023 20.402 4.022 1.00 91.88 98 PHE A N 1
ATOM 794 C CA . PHE A 1 98 ? 21.463 20.142 4.038 1.00 91.88 98 PHE A CA 1
ATOM 795 C C . PHE A 1 98 ? 22.128 20.642 5.327 1.00 91.88 98 PHE A C 1
ATOM 797 O O . PHE A 1 98 ? 22.950 19.937 5.885 1.00 91.88 98 PHE A O 1
ATOM 804 N N . VAL A 1 99 ? 21.736 21.820 5.825 1.00 91.81 99 VAL A N 1
ATOM 805 C CA . VAL A 1 99 ? 22.280 22.401 7.069 1.00 91.81 99 VAL A CA 1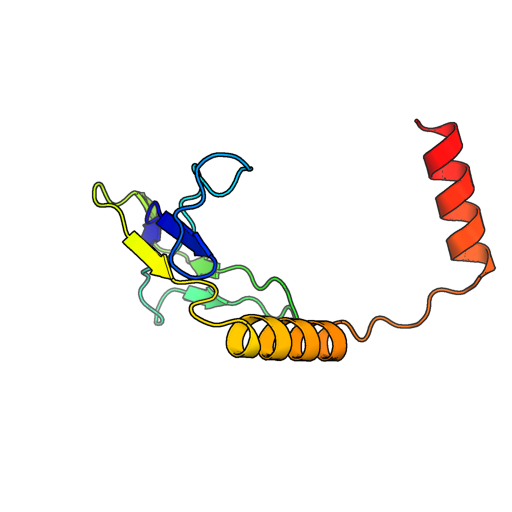
ATOM 806 C C . VAL A 1 99 ? 21.726 21.721 8.327 1.00 91.81 99 VAL A C 1
ATOM 808 O O . VAL A 1 99 ? 22.376 21.719 9.366 1.00 91.81 99 VAL A O 1
ATOM 811 N N . LYS A 1 100 ? 20.506 21.174 8.260 1.00 86.75 100 LYS A N 1
ATOM 812 C CA . LYS A 1 100 ? 19.863 20.464 9.377 1.00 86.75 100 LYS A CA 1
ATOM 813 C C . LYS A 1 100 ? 20.264 18.979 9.471 1.00 86.75 100 LYS A C 1
ATOM 815 O O . LYS A 1 100 ? 19.947 18.351 10.480 1.00 86.75 100 LYS A O 1
ATOM 820 N N . MET A 1 101 ? 20.873 18.416 8.424 1.00 67.12 101 MET A N 1
ATOM 821 C CA . MET A 1 101 ? 21.511 17.090 8.464 1.00 67.12 101 MET A CA 1
ATOM 822 C C . MET A 1 101 ? 22.849 17.170 9.187 1.00 67.12 101 MET A C 1
ATOM 824 O O . MET A 1 101 ? 23.146 16.188 9.899 1.00 67.12 101 MET A O 1
#

Sequence (101 aa):
AWHIKRRSYYLGKAIRFCGWQNDAPLRLFNRKFGGFNDLPVHEGIRVSQERATCKSLMHHLTYPTVESHLKKMKLYGALAHAPRENMLSAALRATHKFVKM